Protein AF-A0A849VNZ4-F1 (afdb_monomer)

Foldseek 3Di:
DDDDDDDDDDDDPDPPPPPPPDDQQDQAAADDDDPLLVVLDFHDPWLFWTGHRSAIAGEPFKDAQHCVDGPDPQSNVLRVVSRVQLSVQVNVFPWDWDFPPDADPVRHTYTWIATPVGDTSRVVCVVVVRIDTPPDDDDPRDDD

Nearest PDB structures (foldseek):
  4o42-assembly1_A  TM=3.953E-01  e=7.126E+00  Homo sapiens
  8dga-assembly1_K  TM=4.335E-01  e=9.190E+00  Drosophila melanogaster
  2r78-assembly1_A  TM=2.536E-01  e=9.793E+00  Geobacter sulfurreducens PCA

InterPro domains:
  IPR016071 Staphylococcal nuclease (SNase-like), OB-fold [PF00565] (58-131)
  IPR035437 SNase-like, OB-fold superfamily [G3DSA:2.40.50.90] (36-140)
  IPR035437 SNase-like, OB-fold superfamily [SSF50199] (40-139)

Solvent-accessible surface area (backbone atoms only — not comparable to full-atom values): 8489 Å² total; per-residue (Å²): 141,81,84,83,83,82,80,84,78,82,81,82,81,77,78,79,79,74,78,82,77,70,75,79,74,70,67,56,38,72,63,71,87,73,66,45,50,86,67,37,38,59,24,35,72,36,39,41,33,34,31,54,67,26,41,48,34,30,46,49,62,44,44,40,37,42,56,92,73,43,94,37,72,56,14,33,54,46,5,50,53,18,22,53,50,48,34,48,56,55,36,78,29,61,67,45,78,49,71,72,86,47,61,50,98,84,67,26,40,32,24,45,47,37,34,73,89,70,48,46,54,57,59,51,32,42,77,69,66,35,32,43,64,44,89,70,96,71,82,82,53,48,83,132

Mean predicted aligned error: 9.0 Å

Structure (mmCIF, N/CA/C/O backbone):
data_AF-A0A849VNZ4-F1
#
_entry.id   AF-A0A849VNZ4-F1
#
loop_
_atom_site.group_PDB
_atom_site.id
_atom_site.type_symbol
_atom_site.label_atom_id
_atom_site.label_alt_id
_atom_site.label_comp_id
_atom_site.label_asym_id
_atom_site.label_entity_id
_atom_site.label_seq_id
_atom_site.pdbx_PDB_ins_code
_atom_site.Cartn_x
_atom_site.Cartn_y
_atom_site.Cartn_z
_atom_site.occupancy
_atom_site.B_iso_or_equiv
_atom_site.auth_seq_id
_atom_site.auth_comp_id
_atom_site.auth_asym_id
_atom_site.auth_atom_id
_atom_site.pdbx_PDB_model_num
ATOM 1 N N . MET A 1 1 ? -77.129 26.379 32.689 1.00 43.84 1 MET A N 1
ATOM 2 C CA . MET A 1 1 ? -76.470 25.352 31.852 1.00 43.84 1 MET A CA 1
ATOM 3 C C . MET A 1 1 ? -75.832 26.056 30.663 1.00 43.84 1 MET A C 1
ATOM 5 O O . MET A 1 1 ? -76.556 26.574 29.828 1.00 43.84 1 MET A O 1
ATOM 9 N N . GLN A 1 2 ? -74.503 26.164 30.637 1.00 43.38 2 GLN A N 1
ATOM 10 C CA . GLN A 1 2 ? -73.722 26.654 29.491 1.00 43.38 2 GLN A CA 1
ATOM 11 C C . GLN A 1 2 ? -72.852 25.491 28.987 1.00 43.38 2 GLN A C 1
ATOM 13 O O . GLN A 1 2 ? -72.326 24.761 29.831 1.00 43.38 2 GLN A O 1
ATOM 18 N N . PRO A 1 3 ? -72.693 25.279 27.668 1.00 50.03 3 PRO A N 1
ATOM 19 C CA . PRO A 1 3 ? -71.861 24.195 27.168 1.00 50.03 3 PRO A CA 1
ATOM 20 C C . PRO A 1 3 ? -70.371 24.562 27.214 1.00 50.03 3 PRO A C 1
ATOM 22 O O . PRO A 1 3 ? -69.968 25.693 26.934 1.00 50.03 3 PRO A O 1
ATOM 25 N N . LEU A 1 4 ? -69.559 23.568 27.578 1.00 54.25 4 LEU A N 1
ATOM 26 C CA . LEU A 1 4 ? -68.100 23.616 27.620 1.00 54.25 4 LEU A CA 1
ATOM 27 C C . LEU A 1 4 ? -67.526 23.930 26.225 1.00 54.25 4 LEU A C 1
ATOM 29 O O . LEU A 1 4 ? -67.820 23.241 25.249 1.00 54.25 4 LEU A O 1
ATOM 33 N N . ARG A 1 5 ? -66.656 24.942 26.136 1.00 56.56 5 ARG A N 1
ATOM 34 C CA . ARG A 1 5 ? -65.910 25.289 24.919 1.00 56.56 5 ARG A CA 1
ATOM 35 C C . ARG A 1 5 ? -64.658 24.412 24.831 1.00 56.56 5 ARG A C 1
ATOM 37 O O . ARG A 1 5 ? -63.680 24.656 25.533 1.00 56.56 5 ARG A O 1
ATOM 44 N N . MET A 1 6 ? -64.691 23.392 23.978 1.00 57.19 6 MET A N 1
ATOM 45 C CA . MET A 1 6 ? -63.545 22.519 23.716 1.00 57.19 6 MET A CA 1
ATOM 46 C C . MET A 1 6 ? -62.512 23.282 22.869 1.00 57.19 6 MET A C 1
ATOM 48 O O . MET A 1 6 ? -62.812 23.712 21.757 1.00 57.19 6 MET A O 1
ATOM 52 N N . LYS A 1 7 ? -61.316 23.524 23.419 1.00 50.94 7 LYS A N 1
ATOM 53 C CA . LYS A 1 7 ? -60.194 24.139 22.696 1.00 50.94 7 LYS A CA 1
ATOM 54 C C . LYS A 1 7 ? -59.413 23.037 21.985 1.00 50.94 7 LYS A C 1
ATOM 56 O O . LYS A 1 7 ? -58.735 22.249 22.636 1.00 50.94 7 LYS A O 1
ATOM 61 N N . THR A 1 8 ? -59.503 22.989 20.663 1.00 53.56 8 THR A N 1
ATOM 62 C CA . THR A 1 8 ? -58.682 22.107 19.830 1.00 53.56 8 THR A CA 1
ATOM 63 C C . THR A 1 8 ? -57.238 22.611 19.852 1.00 53.56 8 THR A C 1
ATOM 65 O O . THR A 1 8 ? -56.948 23.675 19.311 1.00 53.56 8 THR A O 1
ATOM 68 N N . ILE A 1 9 ? -56.334 21.878 20.505 1.00 60.50 9 ILE A N 1
ATOM 69 C CA . ILE A 1 9 ? -54.888 22.116 20.423 1.00 60.50 9 ILE A CA 1
ATOM 70 C C . ILE A 1 9 ? -54.373 21.228 19.290 1.00 60.50 9 ILE A C 1
ATOM 72 O O . ILE A 1 9 ? -54.301 20.011 19.438 1.00 60.50 9 ILE A O 1
ATOM 76 N N . ALA A 1 10 ? -54.060 21.825 18.142 1.00 57.06 10 ALA A N 1
ATOM 77 C CA . ALA A 1 10 ? -53.359 21.125 17.075 1.00 57.06 10 ALA A CA 1
ATOM 78 C C . ALA A 1 10 ? -51.880 20.987 17.475 1.00 57.06 10 ALA A C 1
ATOM 80 O O . ALA A 1 10 ? -51.172 21.989 17.575 1.00 57.06 10 ALA A O 1
ATOM 81 N N . LEU A 1 11 ? -51.413 19.760 17.730 1.00 55.19 11 LEU A N 1
ATOM 82 C CA . LEU A 1 11 ? -49.981 19.479 17.837 1.00 55.19 11 LEU A CA 1
ATOM 83 C C . LEU A 1 11 ? -49.380 19.519 16.427 1.00 55.19 11 LEU A C 1
ATOM 85 O O . LEU A 1 11 ? -49.602 18.615 15.624 1.00 55.19 11 LEU A O 1
ATOM 89 N N . ALA A 1 12 ? -48.614 20.565 16.130 1.00 58.66 12 ALA A N 1
ATOM 90 C CA . ALA A 1 12 ? -47.740 20.592 14.967 1.00 58.66 12 ALA A CA 1
ATOM 91 C C . ALA A 1 12 ? -46.531 19.687 15.250 1.00 58.66 12 ALA A C 1
ATOM 93 O O . ALA A 1 12 ? -45.626 20.052 15.997 1.00 58.66 12 ALA A O 1
ATOM 94 N N . THR A 1 13 ? -46.528 18.479 14.691 1.00 57.69 13 THR A N 1
ATOM 95 C CA . THR A 1 13 ? -45.354 17.600 14.684 1.00 57.69 13 THR A CA 1
ATOM 96 C C . THR A 1 13 ? -44.321 18.155 13.712 1.00 57.69 13 THR A C 1
ATOM 98 O O . THR A 1 13 ? -44.404 17.939 12.504 1.00 57.69 13 THR A O 1
ATOM 101 N N . THR A 1 14 ? -43.344 18.887 14.238 1.00 59.78 14 THR A N 1
ATOM 102 C CA . THR A 1 14 ? -42.150 19.292 13.498 1.00 59.78 14 THR A CA 1
ATOM 103 C C . THR A 1 14 ? -41.313 18.044 13.222 1.00 59.78 14 THR A C 1
ATOM 105 O O . THR A 1 14 ? -40.652 17.519 14.117 1.00 59.78 14 THR A O 1
ATOM 108 N N . VAL A 1 15 ? -41.355 17.534 11.991 1.00 59.69 15 VAL A N 1
ATOM 109 C CA . VAL A 1 15 ? -40.417 16.504 11.535 1.00 59.69 15 VAL A CA 1
ATOM 110 C C . VAL A 1 15 ? -39.053 17.178 11.402 1.00 59.69 15 VAL A C 1
ATOM 112 O O . VAL A 1 15 ? -38.805 17.920 10.455 1.00 59.69 15 VAL A O 1
ATOM 115 N N . LEU A 1 16 ? -38.180 16.963 12.388 1.00 59.53 16 LEU A N 1
ATOM 116 C CA . LEU A 1 16 ? -36.759 17.284 12.285 1.00 59.53 16 LEU A CA 1
ATOM 117 C C . LEU A 1 16 ? -36.154 16.355 11.230 1.00 59.53 16 LEU A C 1
ATOM 119 O O . LEU A 1 16 ? -35.758 15.228 11.520 1.00 59.53 16 LEU A O 1
ATOM 123 N N . LEU A 1 17 ? -36.119 16.831 9.987 1.00 62.34 17 LEU A N 1
ATOM 124 C CA . LEU A 1 17 ? -35.320 16.244 8.923 1.00 62.34 17 LEU A CA 1
ATOM 125 C C . LEU A 1 17 ? -33.848 16.497 9.284 1.00 62.34 17 LEU A C 1
ATOM 127 O O . LEU A 1 17 ? -33.266 17.522 8.937 1.00 62.34 17 LEU A O 1
ATOM 131 N N . GLY A 1 18 ? -33.274 15.605 10.090 1.00 59.25 18 GLY A N 1
ATOM 132 C CA . GLY A 1 18 ? -31.852 15.621 10.395 1.00 59.25 18 GLY A CA 1
ATOM 133 C C .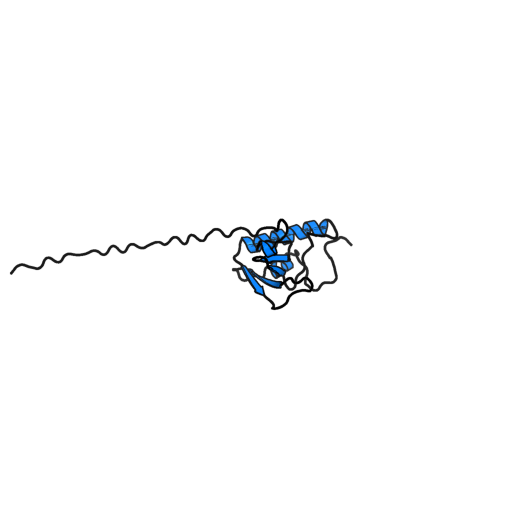 GLY A 1 18 ? -31.081 15.333 9.116 1.00 59.25 18 GLY A C 1
ATOM 134 O O . GLY A 1 18 ? -31.029 14.188 8.675 1.00 59.25 18 GLY A O 1
ATOM 135 N N . CYS A 1 19 ? -30.507 16.365 8.499 1.00 60.91 19 CYS A N 1
ATOM 136 C CA . CYS A 1 19 ? -29.526 16.171 7.443 1.00 60.91 19 CYS A CA 1
ATOM 137 C C . CYS A 1 19 ? -28.363 15.347 8.009 1.00 60.91 19 CYS A C 1
ATOM 139 O O . CYS A 1 19 ? -27.590 15.840 8.832 1.00 60.91 19 CYS A O 1
ATOM 141 N N . LEU A 1 20 ? -28.237 14.100 7.553 1.00 59.53 20 LEU A N 1
ATOM 142 C CA . LEU A 1 20 ? -27.033 13.289 7.699 1.00 59.53 20 LEU A CA 1
ATOM 143 C C . LEU A 1 20 ? -25.941 13.910 6.819 1.00 59.53 20 LEU A C 1
ATOM 145 O O . LEU A 1 20 ? -25.686 13.464 5.705 1.00 59.53 20 LEU A O 1
ATOM 149 N N . TYR A 1 21 ? -25.324 14.986 7.300 1.00 59.88 21 TYR A N 1
ATOM 150 C CA . TYR A 1 21 ? -24.070 15.483 6.746 1.00 59.88 21 TYR A CA 1
ATOM 151 C C . TYR A 1 21 ? -22.962 14.518 7.174 1.00 59.88 21 TYR A C 1
ATOM 153 O O . TYR A 1 21 ? -22.309 14.721 8.197 1.00 59.88 21 TYR A O 1
ATOM 161 N N . GLY A 1 22 ? -22.774 13.436 6.417 1.00 60.06 22 GLY A N 1
ATOM 162 C CA . GLY A 1 22 ? -21.520 12.690 6.470 1.00 60.06 22 GLY A CA 1
ATOM 163 C C . GLY A 1 22 ? -20.389 13.640 6.080 1.00 60.06 22 GLY A C 1
ATOM 164 O O . GLY A 1 22 ? -20.476 14.306 5.047 1.00 60.06 22 GLY A O 1
ATOM 165 N N . ALA A 1 23 ? -19.362 13.766 6.923 1.00 60.56 23 ALA A N 1
ATOM 166 C CA . ALA A 1 23 ? -18.163 14.508 6.551 1.00 60.56 23 ALA A CA 1
ATOM 167 C C . ALA A 1 23 ? -17.572 13.884 5.272 1.00 60.56 23 ALA A C 1
ATOM 169 O O . ALA A 1 23 ? -17.594 12.657 5.150 1.00 60.56 23 ALA A O 1
ATOM 170 N N . PRO A 1 24 ? -17.054 14.682 4.320 1.00 58.44 24 PRO A N 1
ATOM 171 C CA . PRO A 1 24 ? -16.344 14.112 3.184 1.00 58.44 24 PRO A CA 1
ATOM 172 C C . PRO A 1 24 ? -15.184 13.263 3.712 1.00 58.44 24 PRO A C 1
ATOM 174 O O . PRO A 1 24 ? -14.365 13.757 4.492 1.00 58.44 24 PRO A O 1
ATOM 177 N N . ALA A 1 25 ? -15.126 11.994 3.305 1.00 62.75 25 ALA A N 1
ATOM 178 C CA . ALA A 1 25 ? -13.955 11.166 3.546 1.00 62.75 25 ALA A CA 1
ATOM 179 C C . ALA A 1 25 ? -12.744 11.901 2.953 1.00 62.75 25 ALA A C 1
ATOM 181 O O . ALA A 1 25 ? -12.731 12.237 1.767 1.00 62.75 25 ALA A O 1
ATOM 182 N N . SER A 1 26 ? -11.763 12.244 3.790 1.00 72.62 26 SER A N 1
ATOM 183 C CA . SER A 1 26 ? -10.499 12.776 3.286 1.00 72.62 26 SER A CA 1
ATOM 184 C C . SER A 1 26 ? -9.842 11.703 2.425 1.00 72.62 26 SER A C 1
ATOM 186 O O . SER A 1 26 ? -9.819 10.535 2.811 1.00 72.62 26 SER A O 1
ATOM 188 N N . ALA A 1 27 ? -9.338 12.101 1.257 1.00 86.56 27 ALA A N 1
ATOM 189 C CA . ALA A 1 27 ? -8.620 11.185 0.385 1.00 86.56 27 ALA A CA 1
ATOM 190 C C . ALA A 1 27 ? -7.435 10.561 1.129 1.00 86.56 27 ALA A C 1
ATOM 192 O O . ALA A 1 27 ? -6.797 11.215 1.953 1.00 86.56 27 ALA A O 1
ATOM 193 N N . MET A 1 28 ? -7.148 9.294 0.836 1.00 95.19 28 MET A N 1
ATOM 194 C CA . MET A 1 28 ? -5.990 8.611 1.397 1.00 95.19 28 MET A CA 1
ATOM 195 C C . MET A 1 28 ? -4.714 9.333 0.948 1.00 95.19 28 MET A C 1
ATOM 197 O O . MET A 1 28 ? -4.457 9.453 -0.248 1.00 95.19 28 MET A O 1
ATOM 201 N N . ASP A 1 29 ? -3.902 9.810 1.888 1.00 96.81 29 ASP A N 1
ATOM 202 C CA . ASP A 1 29 ? -2.694 10.574 1.573 1.00 96.81 29 ASP A CA 1
ATOM 203 C C . ASP A 1 29 ? -1.540 9.680 1.097 1.00 96.81 29 ASP A C 1
ATOM 205 O O . ASP A 1 29 ? -1.410 8.524 1.500 1.00 96.81 29 ASP A O 1
ATOM 209 N N . ILE A 1 30 ? -0.620 10.246 0.311 1.00 97.25 30 ILE A N 1
ATOM 210 C CA . ILE A 1 30 ? 0.699 9.642 0.067 1.00 97.25 30 ILE A CA 1
ATOM 211 C C . ILE A 1 30 ? 1.691 10.156 1.113 1.00 97.25 30 ILE A C 1
ATOM 213 O O . ILE A 1 30 ? 1.768 11.350 1.413 1.00 97.25 30 ILE A O 1
ATOM 217 N N . CYS A 1 31 ? 2.476 9.251 1.689 1.00 97.31 31 CYS A N 1
ATOM 218 C CA . CYS A 1 31 ? 3.340 9.557 2.814 1.00 97.31 31 CYS A CA 1
ATOM 219 C C . CYS A 1 31 ? 4.450 10.554 2.466 1.00 97.31 31 CYS A C 1
ATOM 221 O O . CYS A 1 31 ? 5.339 10.276 1.663 1.00 97.31 31 CYS A O 1
ATOM 223 N N . SER A 1 32 ? 4.511 11.656 3.217 1.00 95.44 32 SER A N 1
ATOM 224 C CA . SER A 1 32 ? 5.570 12.666 3.122 1.00 95.44 32 SER A CA 1
ATOM 225 C C . SER A 1 32 ? 6.281 12.909 4.462 1.00 95.44 32 SER A C 1
ATOM 227 O O . SER A 1 32 ? 5.705 12.804 5.554 1.00 95.44 32 SER A O 1
ATOM 229 N N . GLY A 1 33 ? 7.579 13.218 4.379 1.00 95.44 33 GLY A N 1
ATOM 230 C CA . GLY A 1 33 ? 8.434 13.476 5.540 1.00 95.44 33 GLY A CA 1
ATOM 231 C C . GLY A 1 33 ? 8.701 12.254 6.435 1.00 95.44 33 GLY A C 1
ATOM 232 O O . GLY A 1 33 ? 8.215 11.145 6.198 1.00 95.44 33 GLY A O 1
ATOM 233 N N . GLY A 1 34 ? 9.512 12.471 7.473 1.00 95.25 34 GLY A N 1
ATOM 234 C CA . GLY A 1 34 ? 9.889 11.463 8.471 1.00 95.25 34 GLY A CA 1
ATOM 235 C C . GLY A 1 34 ? 8.982 11.435 9.708 1.00 95.25 34 GLY A C 1
ATOM 236 O O . GLY A 1 34 ? 7.902 12.030 9.725 1.00 95.25 34 GLY A O 1
ATOM 237 N N . PHE A 1 35 ? 9.447 10.730 10.750 1.00 96.69 35 PHE A N 1
ATOM 238 C CA . PHE A 1 35 ? 8.822 10.641 12.085 1.00 96.69 35 PHE A CA 1
ATOM 239 C C . PHE A 1 35 ? 7.330 10.265 12.069 1.00 96.69 35 PHE A C 1
ATOM 241 O O . PHE A 1 35 ? 6.540 10.722 12.893 1.00 96.69 35 PHE A O 1
ATOM 248 N N . ARG A 1 36 ? 6.946 9.411 11.113 1.00 97.06 36 ARG A N 1
ATOM 249 C CA . ARG A 1 36 ? 5.552 9.049 10.808 1.00 97.06 36 ARG A CA 1
ATOM 250 C C . ARG A 1 36 ? 4.810 8.435 11.996 1.00 97.06 36 ARG A C 1
ATOM 252 O O . ARG A 1 36 ? 3.666 8.803 12.237 1.00 97.06 36 ARG A O 1
ATOM 259 N N . ALA A 1 37 ? 5.487 7.598 12.785 1.00 97.31 37 ALA A N 1
ATOM 260 C CA . ALA A 1 37 ? 4.931 7.027 14.012 1.00 97.31 37 ALA A CA 1
ATOM 261 C C . ALA A 1 37 ? 4.541 8.109 15.035 1.00 97.31 37 ALA A C 1
ATOM 263 O O . ALA A 1 37 ? 3.404 8.153 15.494 1.0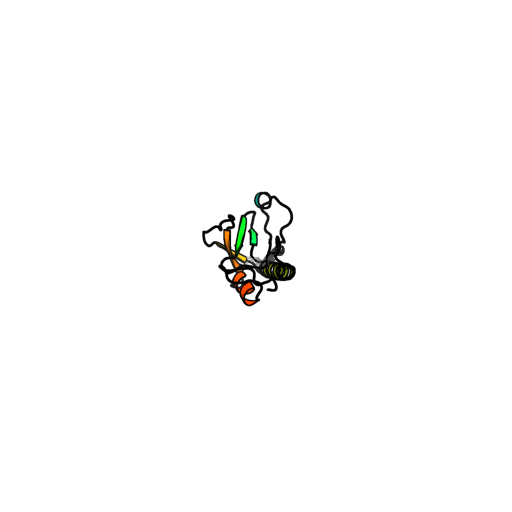0 97.31 37 ALA A O 1
ATOM 264 N N . ALA A 1 38 ? 5.465 9.026 15.344 1.00 97.75 38 ALA A N 1
ATOM 265 C CA . ALA A 1 38 ? 5.237 10.105 16.309 1.00 97.75 38 ALA A CA 1
ATOM 266 C C . ALA A 1 38 ? 4.155 11.088 15.837 1.00 97.75 38 ALA A C 1
ATOM 268 O O . ALA A 1 38 ? 3.356 11.568 16.636 1.00 97.75 38 ALA A O 1
ATOM 269 N N . ARG A 1 39 ? 4.106 11.347 14.525 1.00 97.69 39 ARG A N 1
ATOM 270 C CA . ARG A 1 39 ? 3.092 12.191 13.879 1.00 97.69 39 ARG A CA 1
ATOM 271 C C . ARG A 1 39 ? 1.733 11.507 13.713 1.00 97.69 39 ARG A C 1
ATOM 273 O O . ARG A 1 39 ? 0.799 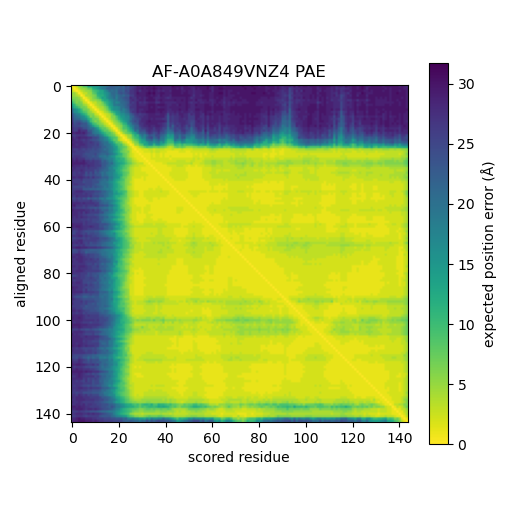12.176 13.291 1.00 97.69 39 ARG A O 1
ATOM 280 N N . LYS A 1 40 ? 1.628 10.207 14.014 1.00 97.56 40 LYS A N 1
ATOM 281 C CA . LYS A 1 40 ? 0.401 9.410 13.878 1.00 97.56 40 LYS A CA 1
ATOM 282 C C . LYS A 1 40 ? -0.263 9.527 12.502 1.00 97.56 40 LYS A C 1
ATOM 284 O O . LYS A 1 40 ? -1.480 9.596 12.398 1.00 97.56 40 LYS A O 1
ATOM 289 N N . VAL A 1 41 ? 0.544 9.575 11.444 1.00 97.44 41 VAL A N 1
ATOM 290 C CA . VAL A 1 41 ? 0.017 9.750 10.083 1.00 97.44 41 VAL A CA 1
ATOM 291 C C . VAL A 1 41 ? -0.758 8.515 9.621 1.00 97.44 41 VAL A C 1
ATOM 293 O O . VAL A 1 41 ? -0.410 7.391 10.001 1.00 97.44 41 VAL A O 1
ATOM 296 N N . THR A 1 42 ? -1.741 8.750 8.755 1.00 97.50 42 THR A N 1
ATOM 297 C CA . THR A 1 42 ? -2.388 7.738 7.915 1.00 97.50 42 THR A CA 1
ATOM 298 C C . THR A 1 42 ? -2.075 8.084 6.462 1.00 97.50 42 THR A C 1
ATOM 300 O O . THR A 1 42 ? -2.415 9.176 6.017 1.00 97.50 42 THR A O 1
ATOM 303 N N . CYS A 1 43 ? -1.318 7.229 5.773 1.00 97.94 43 CYS A N 1
ATOM 304 C CA . CYS A 1 43 ? -0.858 7.477 4.403 1.00 97.94 43 CYS A CA 1
ATOM 305 C C . CYS A 1 43 ? -0.264 6.217 3.750 1.00 97.94 43 CYS A C 1
ATOM 307 O O . CYS A 1 43 ? 0.182 5.301 4.444 1.00 97.94 43 CYS A O 1
ATOM 309 N N . LEU A 1 44 ? -0.167 6.202 2.420 1.00 98.12 44 LEU A N 1
ATOM 310 C CA . LEU A 1 44 ? 0.452 5.130 1.634 1.00 98.12 44 LEU A CA 1
ATOM 311 C C . LEU A 1 44 ? 1.924 5.407 1.321 1.00 98.12 44 LEU A C 1
ATOM 313 O O . LEU A 1 44 ? 2.320 6.542 1.052 1.00 98.12 44 LEU A O 1
ATOM 317 N N . VAL A 1 45 ? 2.746 4.359 1.363 1.00 97.69 45 VAL A N 1
ATOM 318 C CA . VAL A 1 45 ? 4.162 4.400 0.968 1.00 97.69 45 VAL A CA 1
ATOM 319 C C . VAL A 1 45 ? 4.329 3.912 -0.473 1.00 97.69 45 VAL A C 1
ATOM 321 O O . VAL A 1 45 ? 5.047 4.551 -1.239 1.00 97.69 45 VAL A O 1
ATOM 324 N N . ASP A 1 46 ? 3.668 2.808 -0.818 1.00 97.31 46 ASP A N 1
ATOM 325 C CA . ASP A 1 46 ? 3.665 2.149 -2.130 1.00 97.31 46 ASP A CA 1
ATOM 326 C C . ASP A 1 46 ? 2.378 1.300 -2.286 1.00 97.31 46 ASP A C 1
ATOM 328 O O . ASP A 1 46 ? 1.376 1.574 -1.620 1.00 97.31 46 ASP A O 1
ATOM 332 N N . GLY A 1 47 ? 2.372 0.325 -3.201 1.00 98.00 47 GLY A N 1
ATOM 333 C CA . GLY A 1 47 ? 1.204 -0.496 -3.532 1.00 98.00 47 GLY A CA 1
ATOM 334 C C . GLY A 1 47 ? 0.821 -1.557 -2.495 1.00 98.00 47 GLY A C 1
ATOM 335 O O . GLY A 1 47 ? -0.248 -2.145 -2.628 1.00 98.00 47 GLY A O 1
ATOM 336 N N . ASP A 1 48 ? 1.639 -1.813 -1.470 1.00 98.25 48 ASP A N 1
ATOM 337 C CA . ASP A 1 48 ? 1.313 -2.786 -0.418 1.00 98.25 48 ASP A CA 1
ATOM 338 C C . ASP A 1 48 ? 1.655 -2.332 0.998 1.00 98.25 48 ASP A C 1
ATOM 340 O O . ASP A 1 48 ? 1.293 -3.012 1.959 1.00 98.25 48 ASP A O 1
ATOM 344 N N . THR A 1 49 ? 2.328 -1.194 1.153 1.00 98.44 49 THR A N 1
ATOM 345 C CA . THR A 1 49 ? 2.793 -0.685 2.438 1.00 98.44 49 THR A CA 1
ATOM 346 C C . THR A 1 49 ? 2.208 0.693 2.726 1.00 98.44 49 THR A C 1
ATOM 348 O O . THR A 1 49 ? 2.259 1.616 1.912 1.00 98.44 49 THR A O 1
ATOM 351 N N . GLY A 1 50 ? 1.748 0.884 3.962 1.00 98.12 50 GLY A N 1
ATOM 352 C CA . GLY A 1 50 ? 1.258 2.172 4.440 1.00 98.12 50 GLY A CA 1
ATOM 353 C C . GLY A 1 50 ? 1.437 2.371 5.940 1.00 98.12 50 GLY A C 1
ATOM 354 O O . GLY A 1 50 ? 2.094 1.591 6.639 1.00 98.12 50 GLY A O 1
ATOM 355 N N . TRP A 1 51 ? 0.883 3.475 6.423 1.00 98.44 51 TRP A N 1
ATOM 356 C CA . TRP A 1 51 ? 0.765 3.826 7.830 1.00 98.44 51 TRP A CA 1
ATOM 357 C C . TRP A 1 51 ? -0.702 4.068 8.159 1.00 98.44 51 TRP A C 1
ATOM 359 O O . TRP A 1 51 ? -1.398 4.696 7.371 1.00 98.44 51 TRP A O 1
ATOM 369 N N . GLU A 1 52 ? -1.145 3.593 9.319 1.00 97.56 52 GLU A N 1
ATOM 370 C CA . GLU A 1 52 ? -2.469 3.864 9.883 1.00 97.56 52 GLU A CA 1
ATOM 371 C C . GLU A 1 52 ? -2.291 4.363 11.317 1.00 97.56 52 GLU A C 1
ATOM 373 O O . GLU A 1 52 ? -1.775 3.628 12.167 1.00 97.56 52 GLU A O 1
ATOM 378 N N . ASN A 1 53 ? -2.658 5.618 11.593 1.00 96.75 53 ASN A N 1
ATOM 379 C CA . ASN A 1 53 ? -2.509 6.246 12.911 1.00 96.75 53 ASN A CA 1
ATOM 380 C C . ASN A 1 53 ? -1.102 6.028 13.522 1.00 96.75 53 ASN A C 1
ATOM 382 O O . ASN A 1 53 ? -0.937 5.685 14.696 1.00 96.75 53 ASN A O 1
ATOM 386 N N . GLY A 1 54 ? -0.057 6.159 12.696 1.00 97.50 54 GLY A N 1
ATOM 387 C CA . GLY A 1 54 ? 1.336 5.970 13.115 1.00 97.50 54 GLY A CA 1
ATOM 388 C C . GLY A 1 54 ? 1.797 4.519 13.271 1.00 97.50 54 GLY A C 1
ATOM 389 O O . GLY A 1 54 ? 2.915 4.299 13.737 1.00 97.50 54 GLY A O 1
ATOM 390 N N . LYS A 1 55 ? 1.004 3.528 12.857 1.00 98.00 55 LYS A N 1
ATOM 391 C CA . LYS A 1 55 ? 1.414 2.119 12.795 1.00 98.00 55 LYS A CA 1
ATOM 392 C C . LYS A 1 55 ? 1.686 1.717 11.355 1.00 98.00 55 LYS A C 1
ATOM 394 O O . LYS A 1 55 ? 0.823 1.873 10.499 1.00 98.00 55 LYS A O 1
ATOM 399 N N . LYS A 1 56 ? 2.885 1.200 11.087 1.00 98.31 56 LYS A N 1
ATOM 400 C CA . LYS A 1 56 ? 3.259 0.739 9.749 1.00 98.31 56 LYS A CA 1
ATOM 401 C C . LYS A 1 56 ? 2.639 -0.630 9.483 1.00 98.31 56 LYS A C 1
ATOM 403 O O . LYS A 1 56 ? 2.739 -1.523 10.325 1.00 98.31 56 LYS A O 1
ATOM 408 N N . TRP A 1 57 ? 2.047 -0.800 8.314 1.00 98.56 57 TRP A N 1
ATOM 409 C CA . TRP A 1 57 ? 1.395 -2.036 7.902 1.00 98.56 57 TRP A CA 1
ATOM 410 C C . TRP A 1 57 ? 1.862 -2.471 6.514 1.00 98.56 57 TRP A C 1
ATOM 412 O O . TRP A 1 57 ? 2.465 -1.686 5.778 1.00 98.56 57 TRP A O 1
ATOM 422 N N . ARG A 1 58 ? 1.612 -3.741 6.195 1.00 98.56 58 ARG A N 1
ATOM 423 C CA . ARG A 1 58 ? 1.802 -4.339 4.875 1.00 98.56 58 ARG A CA 1
ATOM 424 C C . ARG A 1 58 ? 0.625 -5.260 4.539 1.00 98.56 58 ARG A C 1
ATOM 426 O O . ARG A 1 58 ? 0.198 -6.026 5.406 1.00 98.56 58 ARG A O 1
ATOM 433 N N . LEU A 1 59 ? 0.146 -5.210 3.295 1.00 98.56 59 LEU A N 1
ATOM 434 C CA . LEU A 1 59 ? -0.851 -6.147 2.779 1.00 98.56 59 LEU A CA 1
ATOM 435 C C . LEU A 1 59 ? -0.331 -7.591 2.809 1.00 98.56 59 LEU A C 1
ATOM 437 O O . LEU A 1 59 ? 0.805 -7.886 2.435 1.00 98.56 59 LEU A O 1
ATOM 441 N N . LEU A 1 60 ? -1.181 -8.496 3.278 1.00 97.50 60 LEU A N 1
ATOM 442 C CA . LEU A 1 60 ? -0.942 -9.934 3.259 1.00 97.50 60 LEU A CA 1
ATOM 443 C C . LEU A 1 60 ? -1.003 -10.499 1.844 1.00 97.50 60 LEU A C 1
ATOM 445 O O . LEU A 1 60 ? -1.659 -9.943 0.971 1.00 97.50 60 LEU A O 1
ATOM 449 N N . ASP A 1 61 ? -0.334 -11.639 1.667 1.00 96.88 61 ASP A N 1
ATOM 450 C CA . ASP A 1 61 ? -0.403 -12.518 0.492 1.00 96.88 61 ASP A CA 1
ATOM 451 C C . ASP A 1 61 ? -0.009 -11.898 -0.856 1.00 96.88 61 ASP A C 1
ATOM 453 O O . ASP A 1 61 ? -0.010 -12.594 -1.872 1.00 96.88 61 ASP A O 1
ATOM 457 N N . ILE A 1 62 ? 0.412 -10.630 -0.869 1.00 98.31 62 ILE A N 1
ATOM 458 C CA . ILE A 1 62 ? 0.839 -9.917 -2.069 1.00 98.31 62 ILE A CA 1
ATOM 459 C C . ILE A 1 62 ? 2.183 -9.206 -1.893 1.00 98.31 62 ILE A C 1
ATOM 461 O O . ILE A 1 62 ? 2.682 -8.970 -0.786 1.00 98.31 62 ILE A O 1
ATOM 465 N N . ASP A 1 63 ? 2.767 -8.859 -3.030 1.00 98.00 63 ASP A N 1
ATOM 466 C CA . ASP A 1 63 ? 3.949 -8.026 -3.166 1.00 98.00 63 ASP A CA 1
A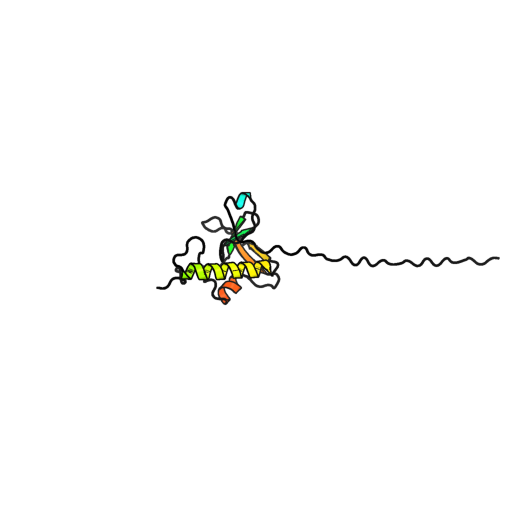TOM 467 C C . ASP A 1 63 ? 3.774 -7.100 -4.368 1.00 98.00 63 ASP A C 1
ATOM 469 O O . ASP A 1 63 ? 3.370 -7.546 -5.446 1.00 98.00 63 ASP A O 1
ATOM 473 N N . THR A 1 64 ? 4.049 -5.815 -4.179 1.00 97.94 64 THR A N 1
ATOM 474 C CA . THR A 1 64 ? 3.910 -4.794 -5.224 1.00 97.94 64 THR A CA 1
ATOM 475 C C . THR A 1 64 ? 5.264 -4.250 -5.673 1.00 97.94 64 THR A C 1
ATOM 477 O O . THR A 1 64 ? 6.229 -4.329 -4.915 1.00 97.94 64 THR A O 1
ATOM 480 N N . PRO A 1 65 ? 5.360 -3.707 -6.902 1.00 97.44 65 PRO A N 1
ATOM 481 C CA . PRO A 1 65 ? 6.596 -3.094 -7.373 1.00 97.44 65 PRO A CA 1
ATOM 482 C C . PRO A 1 65 ? 7.049 -1.949 -6.456 1.00 97.44 65 PRO A C 1
ATOM 484 O O . PRO A 1 65 ? 6.255 -1.073 -6.097 1.00 97.44 65 PRO A O 1
ATOM 487 N N . GLU A 1 66 ? 8.333 -1.930 -6.097 1.00 95.69 66 GLU A N 1
ATOM 488 C CA . GLU A 1 66 ? 8.869 -0.995 -5.108 1.00 95.69 66 GLU A CA 1
ATOM 489 C C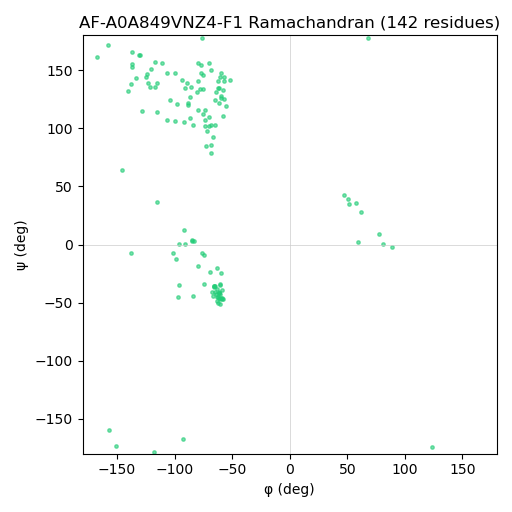 . GLU A 1 66 ? 9.020 0.428 -5.672 1.00 95.69 66 GLU A C 1
ATOM 491 O O . GLU A 1 66 ? 9.597 0.647 -6.736 1.00 95.69 66 GLU A O 1
ATOM 496 N N . ILE A 1 67 ? 8.574 1.441 -4.917 1.00 96.62 67 ILE A N 1
ATOM 497 C CA . ILE A 1 67 ? 8.737 2.864 -5.292 1.00 96.62 67 ILE A CA 1
ATOM 498 C C . ILE A 1 67 ? 9.962 3.492 -4.621 1.00 96.62 67 ILE A C 1
ATOM 500 O O . ILE A 1 67 ? 10.620 4.362 -5.192 1.00 96.62 67 ILE A O 1
ATOM 504 N N . SER A 1 68 ? 10.268 3.086 -3.385 1.00 91.50 68 SER A N 1
ATOM 505 C CA . SER A 1 68 ? 11.316 3.741 -2.589 1.00 91.50 68 SER A CA 1
ATOM 506 C C . SER A 1 68 ? 12.724 3.389 -3.069 1.00 91.50 68 SER A C 1
ATOM 508 O O . SER A 1 68 ? 13.636 4.210 -2.963 1.00 91.50 68 SER A O 1
ATOM 510 N N . LYS A 1 69 ? 12.914 2.157 -3.551 1.00 92.81 69 LYS A N 1
ATOM 511 C CA . LYS A 1 69 ? 14.185 1.637 -4.071 1.00 92.81 69 LYS A CA 1
ATOM 512 C C . LYS A 1 69 ? 13.922 0.665 -5.233 1.00 92.81 69 LYS A C 1
ATOM 514 O O . LYS A 1 69 ? 14.219 -0.519 -5.087 1.00 92.81 69 LYS A O 1
ATOM 519 N N . PRO A 1 70 ? 13.353 1.145 -6.351 1.00 96.19 70 PRO A N 1
ATOM 520 C CA . PRO A 1 70 ? 13.101 0.301 -7.510 1.00 96.19 70 PRO A CA 1
ATOM 521 C C . PRO A 1 70 ? 14.427 -0.242 -8.057 1.00 96.19 70 PRO A C 1
ATOM 523 O O . PRO A 1 70 ? 15.424 0.481 -8.131 1.00 96.19 70 PRO A O 1
ATOM 526 N N . GLY A 1 71 ? 14.435 -1.500 -8.477 1.00 95.50 71 GLY A N 1
ATOM 527 C CA . GLY A 1 71 ? 15.521 -2.123 -9.224 1.00 95.50 71 GLY A CA 1
ATOM 528 C C . GLY A 1 71 ? 15.656 -1.583 -10.651 1.00 95.50 71 GLY A C 1
ATOM 529 O O . GLY A 1 71 ? 16.744 -1.644 -11.219 1.00 95.50 71 GLY A O 1
ATOM 530 N N . CYS A 1 72 ? 14.587 -1.022 -11.226 1.00 96.31 72 CYS A N 1
ATOM 531 C CA . CYS A 1 72 ? 14.579 -0.457 -12.579 1.00 96.31 72 CYS A CA 1
ATOM 532 C C . CYS A 1 72 ? 13.452 0.576 -12.792 1.00 96.31 72 CYS A C 1
ATOM 534 O O . CYS A 1 72 ? 12.563 0.748 -11.959 1.00 96.31 72 CYS A O 1
ATOM 536 N N . ALA A 1 73 ? 13.468 1.272 -13.934 1.00 96.94 73 ALA A N 1
ATOM 537 C CA . ALA A 1 73 ? 12.461 2.286 -14.266 1.00 96.94 73 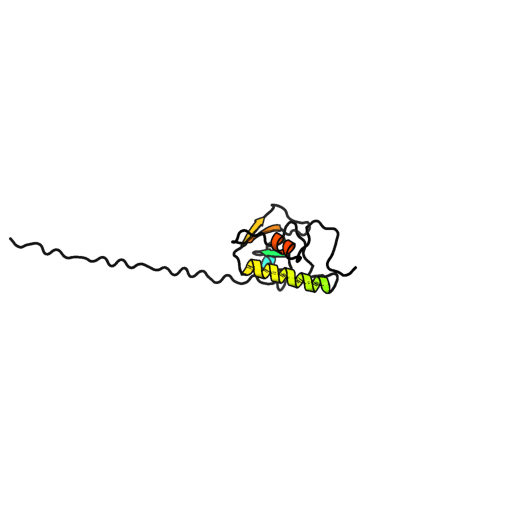ALA A CA 1
ATOM 538 C C . ALA A 1 73 ? 11.047 1.705 -14.462 1.00 96.94 73 ALA A C 1
ATOM 540 O O . ALA A 1 73 ? 10.072 2.346 -14.065 1.00 96.94 73 ALA A O 1
ATOM 541 N N . ASP A 1 74 ? 10.944 0.497 -15.020 1.00 97.00 74 ASP A N 1
ATOM 542 C CA . ASP A 1 74 ? 9.661 -0.176 -15.257 1.00 97.00 74 ASP A CA 1
ATOM 543 C C . ASP A 1 74 ? 8.981 -0.562 -13.940 1.00 97.00 74 ASP A C 1
ATOM 545 O O . ASP A 1 74 ? 7.787 -0.315 -13.759 1.00 97.00 74 ASP A O 1
ATOM 549 N N . GLU A 1 75 ? 9.756 -1.058 -12.970 1.00 97.75 75 GLU A N 1
ATOM 550 C CA . GLU A 1 75 ? 9.272 -1.298 -11.611 1.00 97.75 75 GLU A CA 1
ATOM 551 C C . GLU A 1 75 ? 8.760 -0.008 -10.969 1.00 97.75 75 GLU A C 1
ATOM 553 O O . GLU A 1 75 ? 7.658 0.006 -10.434 1.00 97.75 75 GLU A O 1
ATOM 558 N N . LEU A 1 76 ? 9.498 1.103 -11.077 1.00 97.75 76 LEU A N 1
ATOM 559 C CA . LEU A 1 76 ? 9.052 2.381 -10.518 1.00 97.75 76 LEU A CA 1
ATOM 560 C C . LEU A 1 76 ? 7.728 2.853 -11.134 1.00 97.75 76 LEU A C 1
ATOM 562 O O . LEU A 1 76 ? 6.864 3.373 -10.423 1.00 97.75 76 LEU A O 1
ATOM 566 N N . ALA A 1 77 ? 7.579 2.724 -12.454 1.00 97.88 77 ALA A N 1
ATOM 567 C CA . ALA A 1 77 ? 6.350 3.093 -13.147 1.00 97.88 77 ALA A CA 1
ATOM 568 C C . ALA A 1 77 ? 5.180 2.224 -12.664 1.00 97.88 77 ALA A C 1
ATOM 570 O O . ALA A 1 77 ? 4.155 2.759 -12.233 1.00 97.88 77 ALA A O 1
ATOM 571 N N . LYS A 1 78 ? 5.377 0.901 -12.623 1.00 98.31 78 LYS A N 1
ATOM 572 C CA . LYS A 1 78 ? 4.356 -0.045 -12.168 1.00 98.31 78 LYS A CA 1
ATOM 573 C C . LYS A 1 78 ? 4.017 0.124 -10.687 1.00 98.31 78 LYS A C 1
ATOM 575 O O . LYS A 1 78 ? 2.855 0.012 -10.308 1.00 98.31 78 LYS A O 1
ATOM 580 N N . GLY A 1 79 ? 5.002 0.449 -9.854 1.00 98.31 79 GLY A N 1
ATOM 581 C CA . GLY A 1 79 ? 4.820 0.698 -8.426 1.00 98.31 79 GLY A CA 1
ATOM 582 C C . GLY A 1 79 ? 3.939 1.917 -8.187 1.00 98.31 79 GLY A C 1
ATOM 583 O O . GLY A 1 79 ? 3.011 1.868 -7.382 1.00 98.31 79 GLY A O 1
ATOM 584 N N . LYS A 1 80 ? 4.148 2.995 -8.955 1.00 98.44 80 LYS A N 1
ATOM 585 C CA . LYS A 1 80 ? 3.269 4.174 -8.917 1.00 98.44 80 LYS A CA 1
ATOM 586 C C . LYS A 1 80 ? 1.840 3.836 -9.334 1.00 98.44 80 LYS A C 1
ATOM 588 O O . LYS A 1 80 ? 0.918 4.304 -8.673 1.00 98.44 80 LYS A O 1
ATOM 593 N N . GLU A 1 81 ? 1.648 3.024 -10.376 1.00 98.69 81 GLU A N 1
ATOM 594 C CA . GLU A 1 81 ? 0.312 2.543 -10.762 1.00 98.69 81 GLU A CA 1
ATOM 595 C C . GLU A 1 81 ? -0.357 1.773 -9.615 1.00 98.69 81 GLU A C 1
ATOM 597 O O . GLU A 1 81 ? -1.505 2.058 -9.275 1.00 98.69 81 GLU A O 1
ATOM 602 N N . ALA A 1 82 ? 0.368 0.847 -8.978 1.00 98.75 82 ALA A N 1
ATOM 603 C CA . ALA A 1 82 ? -0.146 0.050 -7.866 1.00 98.75 82 ALA A CA 1
ATOM 604 C C . ALA A 1 82 ? -0.530 0.921 -6.657 1.00 98.75 82 ALA A C 1
ATOM 606 O O . ALA A 1 82 ? -1.622 0.774 -6.110 1.00 98.75 82 ALA A O 1
ATOM 607 N N . MET A 1 83 ? 0.321 1.880 -6.279 1.00 98.62 83 MET A N 1
ATOM 608 C CA . MET A 1 83 ? 0.047 2.820 -5.186 1.00 98.62 83 MET A CA 1
ATOM 609 C C . MET A 1 83 ? -1.158 3.717 -5.483 1.00 98.62 83 MET A C 1
ATOM 611 O O . MET A 1 83 ? -2.007 3.890 -4.613 1.00 98.62 83 MET A O 1
ATOM 615 N N . ILE A 1 84 ? -1.259 4.271 -6.698 1.00 98.44 84 ILE A N 1
ATOM 616 C CA . ILE A 1 84 ? -2.411 5.091 -7.110 1.00 98.44 84 ILE A CA 1
ATOM 617 C C . ILE A 1 84 ? -3.689 4.256 -7.065 1.00 98.44 84 ILE A C 1
ATOM 619 O O . ILE A 1 84 ? -4.722 4.733 -6.601 1.00 98.44 84 ILE A O 1
ATOM 623 N N . ARG A 1 85 ? -3.627 2.996 -7.504 1.00 98.56 85 ARG A N 1
ATOM 624 C CA . ARG A 1 85 ? -4.791 2.118 -7.457 1.00 98.56 85 ARG A CA 1
ATOM 625 C C . ARG A 1 85 ? -5.214 1.794 -6.028 1.00 98.56 85 ARG A C 1
ATOM 627 O O . ARG A 1 85 ? -6.402 1.863 -5.725 1.00 98.56 85 ARG A O 1
ATOM 634 N N . LEU A 1 86 ? -4.271 1.485 -5.141 1.00 98.62 86 LEU A N 1
ATOM 635 C CA . LEU A 1 86 ? -4.578 1.271 -3.728 1.00 98.62 86 LEU A CA 1
ATOM 636 C C . LEU A 1 86 ? -5.159 2.540 -3.085 1.00 98.62 86 LEU A C 1
ATOM 638 O O . LEU A 1 86 ? -6.149 2.463 -2.359 1.00 98.62 86 LEU A O 1
ATOM 642 N N . GLN A 1 87 ? -4.594 3.708 -3.401 1.00 98.19 87 GLN A N 1
ATOM 643 C CA . GLN A 1 87 ? -5.103 5.005 -2.958 1.00 98.19 87 GLN A CA 1
ATOM 644 C C . GLN A 1 87 ? -6.551 5.219 -3.401 1.00 98.19 87 GLN A C 1
ATOM 646 O O . GLN A 1 87 ? -7.379 5.618 -2.587 1.00 98.19 87 GLN A O 1
ATOM 651 N N . ASP A 1 88 ? -6.857 4.939 -4.666 1.00 97.94 88 ASP A N 1
ATOM 652 C CA . ASP A 1 88 ? -8.196 5.052 -5.239 1.00 97.94 88 ASP A CA 1
ATOM 653 C C . ASP A 1 88 ? -9.199 4.129 -4.530 1.00 97.94 88 ASP A C 1
ATOM 655 O O . ASP A 1 88 ? -10.259 4.586 -4.098 1.00 97.94 88 ASP A O 1
ATOM 659 N N . LEU A 1 89 ? -8.830 2.859 -4.320 1.00 98.12 89 LEU A N 1
ATOM 660 C CA . LEU A 1 89 ? -9.653 1.892 -3.589 1.00 98.12 89 LEU A CA 1
ATOM 661 C C . LEU A 1 89 ? -9.949 2.365 -2.160 1.00 98.12 89 LEU A C 1
ATOM 663 O O . LEU A 1 89 ? -11.100 2.318 -1.737 1.00 98.12 89 LEU A O 1
ATOM 667 N N . MET A 1 90 ? -8.942 2.852 -1.433 1.00 97.19 90 MET A N 1
ATOM 668 C CA . MET A 1 90 ? -9.091 3.290 -0.037 1.00 97.19 90 MET A CA 1
ATOM 669 C C . MET A 1 90 ? -9.694 4.694 0.117 1.00 97.19 90 MET A C 1
ATOM 671 O O . MET A 1 90 ? -10.153 5.042 1.199 1.00 97.19 90 MET A O 1
ATOM 675 N N . THR A 1 91 ? -9.675 5.516 -0.934 1.00 95.69 91 THR A N 1
ATOM 676 C CA . THR A 1 91 ? -10.273 6.862 -0.937 1.00 95.69 91 THR A CA 1
ATOM 677 C C . THR A 1 91 ? -11.762 6.809 -1.247 1.00 95.69 91 THR A C 1
ATOM 679 O O . THR A 1 91 ? -12.555 7.491 -0.603 1.00 95.69 91 THR A O 1
ATOM 682 N N . HIS A 1 92 ? -12.149 6.011 -2.243 1.00 93.56 92 HIS A N 1
ATOM 683 C CA . HIS A 1 92 ? -13.529 5.962 -2.728 1.00 93.56 92 HIS A CA 1
ATOM 684 C C . HIS A 1 92 ? -14.393 4.917 -2.019 1.00 93.56 92 HIS A C 1
ATOM 686 O O . HIS A 1 92 ? -15.575 4.792 -2.330 1.00 93.56 92 HIS A O 1
ATOM 692 N N . ASN A 1 93 ? -13.824 4.183 -1.063 1.00 93.19 93 ASN A N 1
ATOM 693 C CA . ASN A 1 93 ? -14.544 3.228 -0.235 1.00 93.19 93 ASN A CA 1
ATOM 694 C C . ASN A 1 93 ? -14.150 3.441 1.224 1.00 93.19 93 ASN A C 1
ATOM 696 O O . ASN A 1 93 ? -12.980 3.669 1.534 1.00 93.19 93 ASN A O 1
ATOM 700 N N . GLU A 1 94 ? -15.111 3.291 2.133 1.00 94.38 94 GLU A N 1
ATOM 701 C CA . GLU A 1 94 ? -14.751 3.001 3.518 1.00 94.38 94 GLU A CA 1
ATOM 702 C C . GLU A 1 94 ? -13.988 1.670 3.542 1.00 94.38 94 GLU A C 1
ATOM 704 O O . GLU A 1 94 ? -14.285 0.757 2.768 1.00 94.38 94 GLU A O 1
ATOM 709 N N . TYR A 1 95 ? -12.990 1.554 4.413 1.00 96.50 95 TYR A N 1
ATOM 710 C CA . TYR A 1 95 ? -12.179 0.348 4.517 1.00 96.50 95 TYR A CA 1
ATOM 711 C C . TYR A 1 95 ? -11.935 -0.032 5.975 1.00 96.50 95 TYR A C 1
ATOM 713 O O . TYR A 1 95 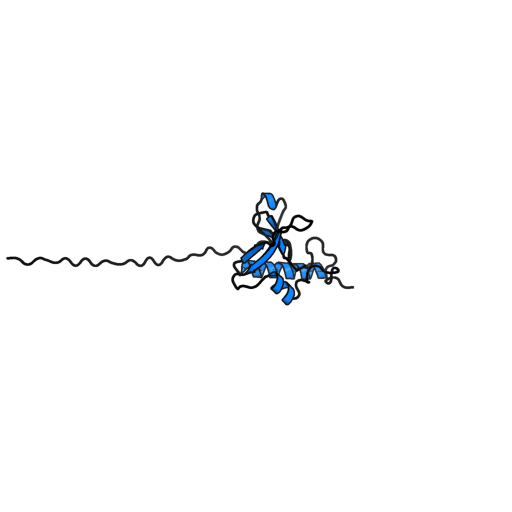? -11.916 0.808 6.876 1.00 96.50 95 TYR A O 1
ATOM 721 N N . GLY A 1 96 ? -11.726 -1.324 6.201 1.00 97.62 96 GLY A N 1
ATOM 722 C CA . GLY A 1 96 ? -11.329 -1.888 7.481 1.00 97.62 96 GLY A CA 1
ATOM 723 C C . GLY A 1 96 ? -10.059 -2.716 7.343 1.00 97.62 96 GLY A C 1
ATOM 724 O O . GLY A 1 96 ? -9.860 -3.421 6.353 1.00 97.62 96 GLY A O 1
ATOM 725 N N . PHE A 1 97 ? -9.207 -2.664 8.365 1.00 98.12 97 PHE A N 1
ATOM 726 C CA . PHE A 1 97 ? -8.076 -3.577 8.476 1.00 98.12 97 PHE A CA 1
ATOM 727 C C . PHE A 1 97 ? -8.491 -4.868 9.176 1.00 98.12 97 PHE A C 1
ATOM 729 O O . PHE A 1 97 ? -8.970 -4.843 10.310 1.00 98.12 97 PHE A O 1
ATOM 736 N N . VAL A 1 98 ? -8.216 -6.004 8.539 1.00 98.19 98 VAL A N 1
ATOM 737 C CA . VAL A 1 98 ? -8.233 -7.315 9.197 1.00 98.19 98 VAL A CA 1
ATOM 738 C C . VAL A 1 98 ? -6.793 -7.688 9.515 1.00 98.19 98 VAL A C 1
ATOM 740 O O . VAL A 1 98 ? -6.010 -8.004 8.622 1.00 98.19 98 VAL A O 1
ATOM 743 N N . TYR A 1 99 ? -6.430 -7.604 10.793 1.00 97.50 99 TYR A N 1
ATOM 744 C CA . TYR A 1 99 ? -5.089 -7.940 11.263 1.00 97.50 99 TYR A CA 1
ATOM 745 C C . TYR A 1 99 ? -4.925 -9.454 11.420 1.00 97.50 99 TYR A C 1
ATOM 747 O O . TYR A 1 99 ? -5.734 -10.100 12.080 1.00 97.50 99 TYR A O 1
ATOM 755 N N . ASP A 1 100 ? -3.843 -10.008 10.874 1.00 95.56 100 ASP A N 1
ATOM 756 C CA . ASP A 1 100 ? -3.539 -11.449 10.930 1.00 95.56 100 ASP A CA 1
ATOM 757 C C . ASP A 1 100 ? -2.815 -11.874 12.224 1.00 95.56 100 ASP A C 1
ATOM 759 O O . ASP A 1 100 ? -2.457 -13.033 12.416 1.00 95.56 100 ASP A O 1
ATOM 763 N N . GLY A 1 101 ? -2.598 -10.946 13.159 1.00 94.75 101 GLY A N 1
ATOM 764 C CA . GLY A 1 101 ? -1.964 -11.256 14.444 1.00 94.75 101 GLY A CA 1
ATOM 765 C C . GLY A 1 101 ? -0.436 -11.327 14.387 1.00 94.75 101 GLY A C 1
ATOM 766 O O . GLY A 1 101 ? 0.193 -11.565 15.419 1.00 94.75 101 GLY A O 1
ATOM 767 N N . ARG A 1 102 ? 0.172 -11.105 13.215 1.00 95.81 102 ARG A N 1
ATOM 768 C CA . ARG A 1 102 ? 1.621 -11.200 12.996 1.00 95.81 102 ARG A CA 1
ATOM 769 C C . ARG A 1 102 ? 2.235 -9.890 12.509 1.00 95.81 102 ARG A C 1
ATOM 771 O O . ARG A 1 102 ? 1.625 -9.115 11.776 1.00 95.81 102 ARG A O 1
ATOM 778 N N . GLU A 1 103 ? 3.504 -9.717 12.853 1.00 96.44 103 GLU A N 1
ATOM 779 C CA . GLU A 1 103 ? 4.386 -8.721 12.252 1.00 96.44 103 GLU A CA 1
ATOM 780 C C . GLU A 1 103 ? 5.396 -9.402 11.331 1.00 96.44 103 GLU A C 1
ATOM 782 O O . GLU A 1 103 ? 5.853 -10.517 11.605 1.00 96.44 103 GLU A O 1
ATOM 787 N N . ASP A 1 104 ? 5.794 -8.715 10.263 1.00 93.31 104 ASP A N 1
ATOM 788 C CA . ASP A 1 104 ? 6.936 -9.154 9.470 1.00 93.31 104 ASP A CA 1
ATOM 789 C C . ASP A 1 104 ? 8.281 -8.851 10.162 1.00 93.31 104 ASP A C 1
ATOM 791 O O . ASP A 1 104 ? 8.367 -8.242 11.234 1.00 93.31 104 ASP A O 1
ATOM 795 N N . ARG A 1 105 ? 9.384 -9.271 9.530 1.00 92.81 105 ARG A N 1
ATOM 796 C CA . ARG A 1 105 ? 10.745 -9.032 10.048 1.00 92.81 105 ARG A CA 1
ATOM 797 C C . ARG A 1 105 ? 11.073 -7.544 10.202 1.00 92.81 105 ARG A C 1
ATOM 799 O O . ARG A 1 105 ? 11.928 -7.193 11.012 1.00 92.81 105 ARG A O 1
ATOM 806 N N . SER A 1 106 ? 10.398 -6.684 9.445 1.00 92.56 106 SER A N 1
ATOM 807 C CA . SER A 1 106 ? 10.532 -5.230 9.473 1.00 92.56 106 SER A CA 1
ATOM 808 C C . SER A 1 106 ? 9.547 -4.556 10.431 1.00 92.56 106 SER A C 1
ATOM 810 O O . SER A 1 106 ? 9.431 -3.329 10.397 1.00 92.56 106 SER A O 1
ATOM 812 N N . LYS A 1 107 ? 8.872 -5.328 11.297 1.00 95.06 107 LYS A N 1
ATOM 813 C CA . LYS A 1 107 ? 7.922 -4.833 12.303 1.00 95.06 107 LYS A CA 1
ATOM 814 C C . LYS A 1 107 ? 6.717 -4.111 11.693 1.00 95.06 107 LYS A C 1
ATOM 816 O O . LYS A 1 107 ? 6.148 -3.216 12.315 1.00 95.06 107 LYS A O 1
ATOM 821 N N . ARG A 1 108 ? 6.335 -4.474 10.463 1.00 97.81 108 ARG A N 1
ATOM 822 C CA . ARG A 1 108 ? 5.069 -4.043 9.857 1.00 97.81 108 ARG A CA 1
ATOM 823 C C . ARG A 1 108 ? 3.966 -4.998 10.286 1.00 97.81 108 ARG A C 1
ATOM 825 O O . ARG A 1 108 ? 4.158 -6.211 10.224 1.00 97.81 108 ARG A O 1
ATOM 832 N N . LEU A 1 109 ? 2.816 -4.452 10.669 1.00 98.38 109 LEU A N 1
ATOM 833 C CA . LEU A 1 109 ? 1.606 -5.241 10.894 1.00 98.38 109 LEU A CA 1
ATOM 834 C C . LEU A 1 109 ? 1.166 -5.882 9.575 1.00 98.38 109 LEU A C 1
ATOM 836 O O . LEU A 1 109 ? 1.064 -5.182 8.568 1.00 98.38 109 LEU A O 1
ATOM 840 N N . LEU A 1 110 ? 0.887 -7.182 9.583 1.00 98.38 110 LEU A N 1
ATOM 841 C CA . LEU A 1 110 ? 0.354 -7.884 8.419 1.00 98.38 110 LEU A CA 1
ATOM 842 C C . LEU A 1 110 ? -1.173 -7.824 8.413 1.00 98.38 110 LEU A C 1
ATOM 844 O O . LEU A 1 110 ? -1.823 -8.278 9.359 1.00 98.38 110 LEU A O 1
ATOM 848 N N . VAL A 1 111 ? -1.741 -7.241 7.362 1.00 98.62 111 VAL A N 1
ATOM 849 C CA . VAL A 1 111 ? -3.169 -6.910 7.303 1.00 98.62 111 VAL A CA 1
ATOM 850 C C . VAL A 1 111 ? -3.790 -7.264 5.958 1.00 98.62 111 VAL A C 1
ATOM 852 O O . VAL A 1 111 ? -3.113 -7.270 4.936 1.00 98.62 111 VAL A O 1
ATOM 855 N N . ARG A 1 112 ? -5.101 -7.490 5.944 1.00 98.69 112 ARG A N 1
ATOM 856 C CA . ARG A 1 112 ? -5.934 -7.304 4.748 1.00 98.69 112 ARG A CA 1
ATOM 857 C C . ARG A 1 112 ? -6.644 -5.962 4.839 1.00 98.69 112 ARG A C 1
ATOM 859 O O . ARG A 1 112 ? -6.997 -5.538 5.942 1.00 98.69 112 ARG A O 1
ATOM 866 N N . VAL A 1 113 ? -6.878 -5.324 3.697 1.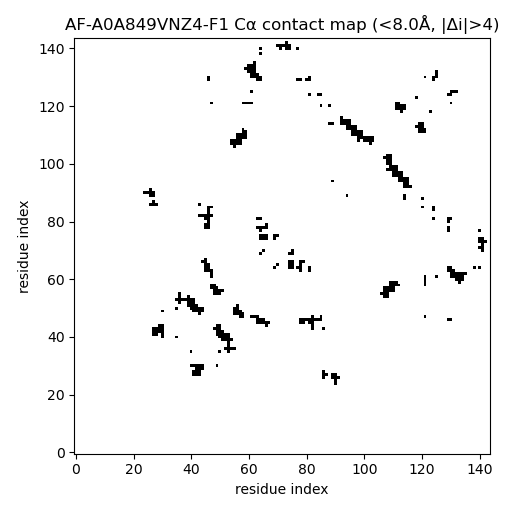00 98.56 113 VAL A N 1
ATOM 867 C CA . VAL A 1 113 ? -7.712 -4.119 3.588 1.00 98.56 113 VAL A CA 1
ATOM 868 C C . VAL A 1 113 ? -9.023 -4.529 2.939 1.00 98.56 113 VAL A C 1
ATOM 870 O O . VAL A 1 113 ? -9.062 -4.821 1.746 1.00 98.56 113 VAL A O 1
ATOM 873 N N . ILE A 1 114 ? -10.086 -4.577 3.737 1.00 98.50 114 ILE A N 1
ATOM 874 C CA . ILE A 1 114 ? -11.424 -4.955 3.284 1.00 98.50 114 ILE A CA 1
ATOM 875 C C . ILE A 1 114 ? -12.221 -3.683 3.022 1.00 98.50 114 ILE A C 1
ATOM 877 O O . ILE A 1 114 ? -12.392 -2.864 3.925 1.00 98.50 114 ILE A O 1
ATOM 881 N N . LEU A 1 115 ? -12.680 -3.517 1.788 1.00 98.19 115 LEU A N 1
ATOM 882 C CA . LEU A 1 115 ? -13.491 -2.385 1.351 1.00 98.19 115 LEU A CA 1
ATOM 883 C C . LEU A 1 115 ? -14.952 -2.587 1.773 1.00 98.19 115 LEU A C 1
ATOM 885 O O . LEU A 1 115 ? -15.409 -3.716 1.959 1.00 98.19 115 LEU A O 1
ATOM 889 N N . SER A 1 116 ? -15.711 -1.500 1.896 1.00 96.88 116 SER A N 1
ATOM 890 C CA . SER A 1 116 ? -17.121 -1.540 2.308 1.00 96.88 116 SER A CA 1
ATOM 891 C C . SER A 1 116 ? -18.038 -2.288 1.339 1.00 96.88 116 SER A C 1
ATOM 893 O O . SER A 1 116 ? -19.102 -2.754 1.743 1.00 96.88 116 SER A O 1
ATOM 895 N N . ASP A 1 117 ? -17.618 -2.464 0.086 1.00 95.62 117 ASP A N 1
ATOM 896 C CA . ASP A 1 117 ? -18.303 -3.298 -0.905 1.00 95.62 117 ASP A CA 1
ATOM 897 C C . ASP A 1 117 ? -17.954 -4.799 -0.810 1.00 95.62 117 ASP A C 1
ATOM 899 O O . ASP A 1 117 ? -18.434 -5.605 -1.608 1.00 95.62 117 ASP A O 1
ATOM 903 N N . GLY A 1 118 ? -17.142 -5.186 0.178 1.00 97.50 118 GLY A N 1
ATOM 904 C CA . GLY A 1 118 ? -16.773 -6.567 0.478 1.00 97.50 118 GLY A CA 1
ATOM 905 C C . GLY A 1 118 ? -15.535 -7.081 -0.256 1.00 97.50 118 GLY A C 1
ATOM 906 O O . GLY A 1 118 ? -15.136 -8.223 -0.022 1.00 97.50 118 GLY A O 1
ATOM 907 N N . ARG A 1 119 ? -14.904 -6.281 -1.125 1.00 98.38 119 ARG A N 1
ATOM 908 C CA . ARG A 1 119 ? -13.662 -6.681 -1.806 1.00 98.38 119 ARG A CA 1
ATOM 909 C C . ARG A 1 119 ? -12.446 -6.581 -0.880 1.00 98.38 119 ARG A C 1
ATOM 911 O O . ARG A 1 119 ? -12.360 -5.681 -0.048 1.00 98.38 119 ARG A O 1
ATOM 918 N N . ASP A 1 120 ? -11.474 -7.469 -1.077 1.00 98.62 120 ASP A N 1
ATOM 919 C CA . ASP A 1 120 ? -10.119 -7.332 -0.525 1.00 98.62 120 ASP A CA 1
ATOM 920 C C . ASP A 1 120 ? -9.266 -6.530 -1.519 1.00 98.62 120 ASP A C 1
ATOM 922 O O . ASP A 1 120 ? -9.133 -6.915 -2.683 1.00 98.62 120 ASP A O 1
ATOM 926 N N . ALA A 1 121 ? -8.699 -5.403 -1.082 1.00 98.69 121 ALA A N 1
ATOM 927 C CA . ALA A 1 121 ? -7.887 -4.550 -1.944 1.00 98.69 121 ALA A CA 1
ATOM 928 C C . ALA A 1 121 ? -6.655 -5.286 -2.500 1.00 98.69 121 ALA A C 1
ATOM 930 O O . ALA A 1 121 ? -6.285 -5.054 -3.649 1.00 98.69 121 ALA A O 1
ATOM 931 N N . GLY A 1 122 ? -6.052 -6.200 -1.732 1.00 98.69 122 GLY A N 1
ATOM 932 C CA . GLY A 1 122 ? -4.907 -6.983 -2.197 1.00 98.69 122 GLY A CA 1
ATOM 933 C C . GLY A 1 122 ? -5.272 -7.913 -3.357 1.00 98.69 122 GLY A C 1
ATOM 934 O O . GLY A 1 122 ? -4.556 -7.974 -4.356 1.00 98.69 122 GLY A O 1
ATOM 935 N N . GLU A 1 123 ? -6.439 -8.555 -3.280 1.00 98.75 123 GLU A N 1
ATOM 936 C CA . GLU A 1 123 ? -6.968 -9.401 -4.360 1.00 98.75 123 GLU A CA 1
ATOM 937 C C . GLU A 1 123 ? -7.304 -8.587 -5.616 1.00 98.75 123 GLU A C 1
ATOM 939 O O . GLU A 1 123 ? -7.053 -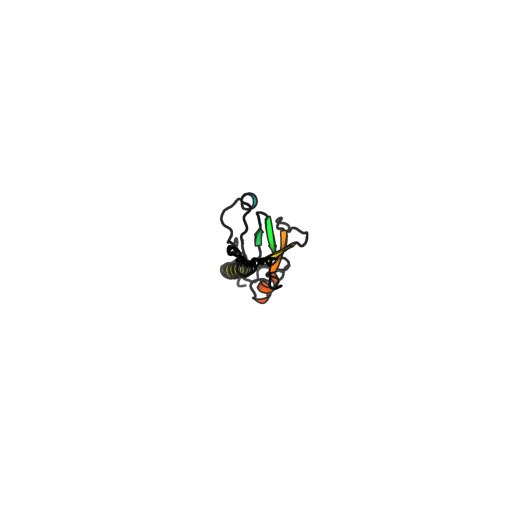9.033 -6.737 1.00 98.75 123 GLU A O 1
ATOM 944 N N . VAL A 1 124 ? -7.817 -7.361 -5.450 1.00 98.81 124 VAL A N 1
ATOM 945 C CA . VAL A 1 124 ? -8.037 -6.446 -6.580 1.00 98.81 124 VAL A CA 1
ATOM 946 C C . VAL A 1 124 ? -6.711 -6.121 -7.276 1.00 98.81 124 VAL A C 1
ATOM 948 O O . VAL A 1 124 ? -6.629 -6.212 -8.501 1.00 98.81 124 VAL A O 1
ATOM 951 N N . LEU A 1 125 ? -5.654 -5.808 -6.519 1.00 98.81 125 LEU A N 1
ATOM 952 C CA . LEU A 1 125 ? -4.331 -5.519 -7.085 1.00 98.81 125 LEU A CA 1
ATOM 953 C C . LEU A 1 125 ? -3.727 -6.725 -7.821 1.00 98.81 125 LEU A C 1
ATOM 955 O O . LEU A 1 125 ? -3.122 -6.551 -8.883 1.00 98.81 125 LEU A O 1
ATOM 959 N N . LEU A 1 126 ? -3.909 -7.946 -7.306 1.00 98.62 126 LEU A N 1
ATOM 960 C CA . LEU A 1 126 ? -3.508 -9.172 -8.007 1.00 98.62 126 LEU A CA 1
ATOM 961 C C . LEU A 1 126 ? -4.267 -9.339 -9.327 1.00 98.62 126 LEU A C 1
ATOM 963 O O . LEU A 1 126 ? -3.650 -9.549 -10.374 1.00 98.62 126 LEU A O 1
ATOM 967 N N . ALA A 1 127 ? -5.597 -9.218 -9.293 1.00 98.62 127 ALA A N 1
ATOM 968 C CA . ALA A 1 127 ? -6.448 -9.378 -10.470 1.00 98.62 127 ALA A CA 1
ATOM 969 C C . ALA A 1 127 ? -6.113 -8.358 -11.574 1.00 98.62 127 ALA A C 1
ATOM 971 O O . ALA A 1 127 ? -6.141 -8.683 -12.763 1.00 98.62 127 ALA A O 1
ATOM 972 N N . GLU A 1 128 ? -5.734 -7.142 -11.181 1.00 98.62 128 GLU A N 1
ATOM 973 C CA . GLU A 1 128 ? -5.343 -6.056 -12.084 1.00 98.62 128 GLU A CA 1
ATOM 974 C C . GLU A 1 128 ? -3.860 -6.103 -12.502 1.00 98.62 128 GLU A C 1
ATOM 976 O O . GLU A 1 128 ? -3.397 -5.233 -13.243 1.00 98.62 128 GLU A O 1
ATOM 981 N N . LYS A 1 129 ? -3.106 -7.135 -12.089 1.00 97.75 129 LYS A N 1
ATOM 982 C CA . LYS A 1 129 ? -1.667 -7.302 -12.380 1.00 97.75 129 LYS A CA 1
ATOM 983 C C . LYS A 1 129 ? -0.816 -6.125 -11.883 1.00 97.75 129 LYS A C 1
ATOM 985 O O . LYS A 1 129 ? 0.159 -5.722 -12.523 1.00 97.75 129 LYS A O 1
ATOM 990 N N . LEU A 1 130 ? -1.208 -5.564 -10.745 1.00 98.50 130 LEU A N 1
ATOM 991 C CA . LEU A 1 130 ? -0.490 -4.517 -10.014 1.00 98.50 130 LEU A CA 1
ATOM 992 C C . LEU A 1 130 ? 0.282 -5.076 -8.812 1.00 98.50 130 LEU A C 1
ATOM 994 O O . LEU A 1 130 ? 1.073 -4.363 -8.205 1.00 98.50 130 LEU A O 1
ATOM 998 N N . ALA A 1 131 ? 0.089 -6.358 -8.512 1.00 98.38 131 ALA A N 1
ATOM 999 C CA . ALA A 1 131 ? 0.828 -7.114 -7.517 1.00 98.38 131 ALA A CA 1
ATOM 1000 C C . ALA A 1 131 ? 1.179 -8.513 -8.048 1.00 98.38 131 ALA A C 1
ATOM 1002 O O . ALA A 1 131 ? 0.606 -8.982 -9.036 1.00 98.38 131 ALA A O 1
ATOM 1003 N N . GLN A 1 132 ? 2.093 -9.193 -7.361 1.00 97.75 132 GLN A N 1
ATOM 1004 C CA . GLN A 1 132 ? 2.326 -10.633 -7.478 1.00 97.75 132 GLN A CA 1
ATOM 1005 C C . GLN A 1 132 ? 2.028 -11.335 -6.141 1.00 97.75 132 GLN A C 1
ATOM 1007 O O . GLN A 1 132 ? 2.095 -10.684 -5.097 1.00 97.75 132 GLN A O 1
ATOM 1012 N N . PRO A 1 133 ? 1.724 -12.646 -6.130 1.00 97.81 133 PRO A N 1
ATOM 1013 C CA . PRO A 1 133 ? 1.514 -13.384 -4.885 1.00 97.81 133 PRO A CA 1
ATOM 1014 C C . PRO A 1 133 ? 2.752 -13.367 -3.978 1.00 97.81 133 PRO A C 1
ATOM 1016 O O . PRO A 1 133 ? 3.882 -13.400 -4.461 1.00 97.81 133 PRO A O 1
ATOM 1019 N N . TRP A 1 134 ? 2.553 -13.380 -2.663 1.00 95.62 134 TRP A N 1
ATOM 1020 C CA . TRP A 1 134 ? 3.608 -13.509 -1.660 1.00 95.62 134 TRP A CA 1
ATOM 1021 C C . TRP A 1 134 ? 3.432 -14.802 -0.846 1.00 95.62 134 TRP A C 1
ATOM 1023 O O . TRP A 1 134 ? 2.323 -15.082 -0.392 1.00 95.62 134 TRP A O 1
ATOM 1033 N N . PRO A 1 135 ? 4.502 -15.585 -0.594 1.00 94.69 135 PRO A N 1
ATOM 1034 C CA . PRO A 1 135 ? 5.896 -15.345 -0.982 1.00 94.69 135 PRO A CA 1
ATOM 1035 C C . PRO A 1 135 ? 6.173 -15.614 -2.473 1.00 94.69 135 PRO A C 1
ATOM 1037 O O . PRO A 1 135 ? 5.623 -16.545 -3.056 1.00 94.69 135 PRO A O 1
ATOM 1040 N N . ASN A 1 136 ? 7.084 -14.838 -3.069 1.00 94.25 136 ASN A N 1
ATOM 1041 C CA . ASN A 1 136 ? 7.525 -14.979 -4.466 1.00 94.25 136 ASN A CA 1
ATOM 1042 C C . ASN A 1 136 ? 9.028 -15.306 -4.587 1.00 94.25 136 ASN A C 1
ATOM 1044 O O . ASN A 1 136 ? 9.732 -15.495 -3.593 1.00 94.25 136 ASN A O 1
ATOM 1048 N N . ARG A 1 137 ? 9.514 -15.418 -5.834 1.00 89.00 137 ARG A N 1
ATOM 1049 C CA . ARG A 1 137 ? 10.921 -15.695 -6.181 1.00 89.00 137 ARG A CA 1
ATOM 1050 C C . ARG A 1 137 ? 11.599 -14.541 -6.928 1.00 89.00 137 ARG A C 1
ATOM 1052 O O . ARG A 1 137 ? 12.438 -14.789 -7.790 1.00 89.00 137 ARG A O 1
ATOM 1059 N N . GLY A 1 138 ? 11.274 -13.300 -6.574 1.00 86.69 138 GLY A N 1
ATOM 1060 C CA . GLY A 1 138 ? 12.007 -12.123 -7.034 1.00 86.69 138 GLY A CA 1
ATOM 1061 C C . GLY A 1 138 ? 11.153 -11.092 -7.756 1.00 86.69 138 GLY A C 1
ATOM 1062 O O . GLY A 1 138 ? 9.930 -11.187 -7.829 1.00 86.69 138 GLY A O 1
ATOM 1063 N N . ASN A 1 139 ? 11.847 -10.084 -8.271 1.00 89.62 139 ASN A N 1
ATOM 1064 C CA . ASN A 1 139 ? 11.265 -8.959 -8.983 1.00 89.62 139 ASN A CA 1
ATOM 1065 C C . ASN A 1 139 ? 10.940 -9.363 -10.428 1.00 89.62 139 ASN A C 1
ATOM 1067 O O . ASN A 1 139 ? 11.842 -9.682 -11.200 1.00 89.62 139 ASN A O 1
ATOM 1071 N N . VAL A 1 140 ? 9.653 -9.347 -10.776 1.00 93.75 140 VAL A N 1
ATOM 1072 C CA . VAL A 1 140 ? 9.139 -9.678 -12.119 1.00 93.75 140 VAL A CA 1
ATOM 1073 C C . VAL A 1 140 ? 8.902 -8.442 -12.996 1.00 93.75 140 VAL A C 1
ATOM 1075 O O . VAL A 1 140 ? 8.423 -8.572 -14.120 1.00 93.75 140 VAL A O 1
ATOM 1078 N N . TRP A 1 141 ? 9.180 -7.244 -12.477 1.00 95.19 141 TRP A N 1
ATOM 1079 C CA . TRP A 1 141 ? 8.860 -5.961 -13.111 1.00 95.19 141 TRP A CA 1
ATOM 1080 C C . TRP A 1 141 ? 10.040 -5.331 -13.840 1.00 95.19 141 TRP A C 1
ATOM 1082 O O . TRP A 1 141 ? 9.847 -4.389 -14.602 1.00 95.19 141 TRP A O 1
ATOM 1092 N N . CYS A 1 142 ? 11.246 -5.846 -13.626 1.00 92.75 142 CYS A N 1
ATOM 1093 C CA . CYS A 1 142 ? 12.394 -5.481 -14.436 1.00 92.75 142 CYS A CA 1
ATOM 1094 C C . CYS A 1 142 ? 12.510 -6.401 -15.642 1.00 92.75 142 CYS A C 1
ATOM 1096 O O . CYS A 1 142 ? 12.291 -7.609 -15.535 1.00 92.75 142 CYS A O 1
ATOM 1098 N N . ALA A 1 143 ? 12.850 -5.813 -16.792 1.00 78.12 143 ALA A N 1
ATOM 1099 C CA . ALA A 1 143 ? 13.232 -6.588 -17.960 1.00 78.12 143 ALA A CA 1
ATOM 1100 C C . ALA A 1 143 ? 14.335 -7.605 -17.575 1.00 78.12 143 ALA A C 1
ATOM 1102 O O . ALA A 1 143 ? 15.191 -7.257 -16.752 1.00 78.12 143 ALA A O 1
ATOM 1103 N N . PRO A 1 144 ? 14.301 -8.838 -18.120 1.00 58.75 144 PRO A N 1
ATOM 1104 C CA . PRO A 1 144 ? 15.345 -9.839 -17.901 1.00 58.75 144 PRO A CA 1
ATOM 1105 C C . PRO A 1 144 ? 16.749 -9.358 -18.277 1.00 58.75 144 PRO A C 1
ATOM 1107 O O . PRO A 1 144 ? 16.868 -8.569 -19.245 1.00 58.75 144 PRO A O 1
#

Radius of gyration: 24.95 Å; Cα contacts (8 Å, |Δi|>4): 244; chains: 1; bounding box: 92×42×50 Å

Sequence (144 aa):
MQPLRMKTIALATTVLLGCLYGAPASAMDICSGGFRAARKVTCLVDGDTGWENGKKWRLLDIDTPEISKPGCADELAKGKEAMIRLQDLMTHNEYGFVYDGREDRSKRLLVRVILSDGRDAGEVLLAEKLAQPWPNRGNVWCAP

Organism: NCBI:txid2740464

pLDDT: mean 89.29, std 15.68, range [43.38, 98.81]

Secondary structure (DSSP, 8-state):
---------------------PPPPPPPPBP-SS-TTTTT--EESSSSEEEETTEEEEESSEE---SSS-SSHHHHHHHHHHHHHHHHHHHHS-EEEEEEEEE-TT-PEEEEEEETTS-BHHHHHHHTTS-EESS-SS--SS--